Protein AF-A0A142XFH7-F1 (afdb_monomer_lite)

Foldseek 3Di:
DPDWDWDDLDDQWIWTDDPLADIDIGAAPPVRHGDDDDPVSVVSVVVVVVVSVVSSPDPPDPPD

Structure (mmCIF, N/CA/C/O backbone):
data_AF-A0A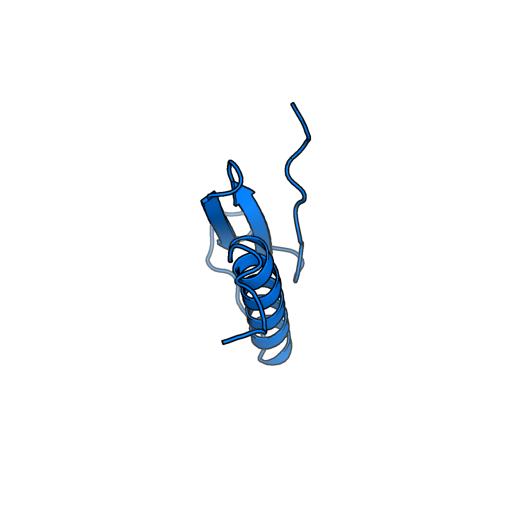142XFH7-F1
#
_entry.id   AF-A0A142XFH7-F1
#
loop_
_atom_site.group_PDB
_atom_site.id
_atom_site.type_symbol
_atom_site.label_atom_id
_atom_site.label_alt_id
_atom_site.label_comp_id
_atom_site.label_asym_id
_atom_site.label_entity_id
_atom_site.label_seq_id
_atom_site.pdbx_PDB_ins_code
_atom_site.Cartn_x
_atom_site.Cartn_y
_atom_site.Cartn_z
_atom_site.occupancy
_atom_site.B_iso_or_equiv
_atom_site.auth_seq_id
_atom_site.auth_comp_id
_atom_site.auth_asym_id
_atom_site.auth_atom_id
_atom_site.pdbx_PDB_model_num
ATOM 1 N N . MET A 1 1 ? 7.592 7.664 22.685 1.00 45.06 1 MET A N 1
ATOM 2 C CA . MET A 1 1 ? 6.910 7.546 21.379 1.00 45.06 1 MET A CA 1
ATOM 3 C C . MET A 1 1 ? 7.333 6.223 20.768 1.00 45.06 1 MET A C 1
ATOM 5 O O . MET A 1 1 ? 8.525 6.052 20.531 1.00 45.06 1 MET A O 1
ATOM 9 N N . ASN A 1 2 ? 6.410 5.271 20.604 1.00 52.22 2 ASN A N 1
ATOM 10 C CA . ASN A 1 2 ? 6.692 4.060 19.831 1.00 52.22 2 ASN A CA 1
ATOM 11 C C . ASN A 1 2 ? 6.951 4.484 18.382 1.00 52.22 2 ASN A C 1
ATOM 13 O O . ASN A 1 2 ? 6.215 5.310 17.846 1.00 52.22 2 ASN A O 1
ATOM 17 N N . LYS A 1 3 ? 8.031 3.990 17.773 1.00 56.34 3 LYS A N 1
ATOM 18 C CA . LYS A 1 3 ? 8.276 4.225 16.347 1.00 56.34 3 LYS A CA 1
ATOM 19 C C . LYS A 1 3 ? 7.130 3.578 15.556 1.00 56.34 3 LYS A C 1
ATOM 21 O O . LYS A 1 3 ? 6.784 2.445 15.896 1.00 56.34 3 LYS A O 1
ATOM 26 N N . PRO A 1 4 ? 6.559 4.248 14.540 1.00 64.94 4 PRO A N 1
ATOM 27 C CA . PRO A 1 4 ? 5.556 3.620 13.694 1.00 64.94 4 PRO A CA 1
ATOM 28 C C . PRO A 1 4 ? 6.176 2.397 13.018 1.00 64.94 4 PRO A C 1
ATOM 30 O O . PRO A 1 4 ? 7.304 2.444 12.520 1.00 64.94 4 PRO A O 1
ATOM 33 N N . GLU A 1 5 ? 5.458 1.282 13.055 1.00 78.06 5 GLU A N 1
ATOM 34 C CA . GLU A 1 5 ? 5.842 0.071 12.344 1.00 78.06 5 GLU A CA 1
ATOM 35 C C . GLU A 1 5 ? 5.601 0.304 10.848 1.00 78.06 5 GLU A C 1
ATOM 37 O O . GLU A 1 5 ? 4.463 0.4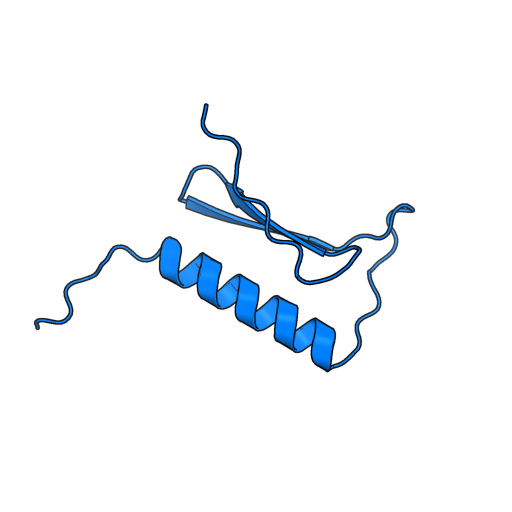88 10.417 1.00 78.06 5 GLU A O 1
ATOM 42 N N . VAL A 1 6 ? 6.682 0.361 10.067 1.00 83.75 6 VAL A N 1
ATOM 43 C CA . VAL A 1 6 ? 6.623 0.624 8.625 1.00 83.75 6 VAL A CA 1
ATOM 44 C C . VAL A 1 6 ? 6.749 -0.690 7.867 1.00 83.75 6 VAL A C 1
ATOM 46 O O . VAL A 1 6 ? 7.808 -1.321 7.884 1.00 83.75 6 VAL A O 1
ATOM 49 N N . ALA A 1 7 ? 5.690 -1.071 7.161 1.00 86.62 7 ALA A N 1
ATOM 50 C CA . ALA A 1 7 ? 5.706 -2.143 6.181 1.00 86.62 7 ALA A CA 1
ATOM 51 C C . ALA A 1 7 ? 6.261 -1.632 4.843 1.00 86.62 7 ALA A C 1
ATOM 53 O O . ALA A 1 7 ? 5.967 -0.514 4.413 1.00 86.62 7 ALA A O 1
ATOM 54 N N . ARG A 1 8 ? 7.065 -2.465 4.179 1.00 88.69 8 ARG A N 1
ATOM 55 C CA . ARG A 1 8 ? 7.642 -2.188 2.856 1.00 88.69 8 ARG A CA 1
ATOM 56 C C . ARG A 1 8 ? 7.280 -3.324 1.903 1.00 88.69 8 ARG A C 1
ATOM 58 O O . ARG A 1 8 ? 8.069 -4.257 1.766 1.00 88.69 8 ARG A O 1
ATOM 65 N N . PRO A 1 9 ? 6.069 -3.314 1.321 1.00 77.50 9 PRO A N 1
ATOM 66 C CA . PRO A 1 9 ? 5.648 -4.369 0.403 1.00 77.50 9 PRO A CA 1
ATOM 67 C C . PRO A 1 9 ? 6.517 -4.442 -0.862 1.00 77.50 9 PRO A C 1
ATOM 69 O O . PRO A 1 9 ? 6.648 -5.523 -1.426 1.00 77.50 9 PRO A O 1
ATOM 72 N N . THR A 1 10 ? 7.122 -3.323 -1.288 1.00 83.94 10 THR A N 1
ATOM 73 C CA . THR A 1 10 ? 8.080 -3.239 -2.407 1.00 83.94 10 THR A CA 1
ATOM 74 C C . THR A 1 10 ? 9.155 -2.174 -2.125 1.00 83.94 10 THR A C 1
ATOM 76 O O . THR A 1 10 ? 9.112 -1.518 -1.082 1.00 83.94 10 THR A O 1
ATOM 79 N N . GLU A 1 11 ? 10.138 -2.004 -3.020 1.00 86.56 11 GLU A N 1
ATOM 80 C CA . GLU A 1 11 ? 11.292 -1.101 -2.831 1.00 86.56 11 GLU A CA 1
ATOM 81 C C . GLU A 1 11 ? 10.892 0.372 -2.591 1.00 86.56 11 GLU A C 1
ATOM 83 O O . GLU A 1 11 ? 11.415 1.018 -1.678 1.00 86.56 11 GLU A O 1
ATOM 88 N N . ASP A 1 12 ? 9.916 0.874 -3.355 1.00 92.06 12 ASP A N 1
ATOM 89 C CA . ASP A 1 12 ? 9.477 2.279 -3.333 1.00 92.06 12 ASP A CA 1
ATOM 90 C C . ASP A 1 12 ? 8.097 2.495 -2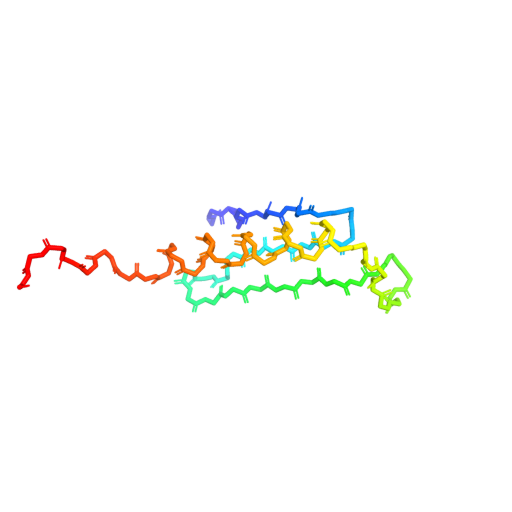.683 1.00 92.06 12 ASP A C 1
ATOM 92 O O . ASP A 1 12 ? 7.559 3.609 -2.701 1.00 92.06 12 ASP A O 1
ATOM 96 N N . VAL A 1 13 ? 7.512 1.449 -2.086 1.00 92.94 13 VAL A N 1
ATOM 97 C CA . VAL A 1 13 ? 6.202 1.525 -1.428 1.00 92.94 13 VAL A CA 1
ATOM 98 C C . VAL A 1 13 ? 6.328 1.294 0.069 1.00 92.94 13 VAL A C 1
ATOM 100 O O . VAL A 1 13 ? 6.853 0.284 0.533 1.00 92.94 13 VAL A O 1
ATOM 103 N N . TYR A 1 14 ? 5.794 2.241 0.833 1.00 93.62 14 TYR A N 1
ATOM 104 C CA . TYR A 1 14 ? 5.833 2.262 2.287 1.00 93.62 14 TYR A CA 1
ATOM 105 C C . TYR A 1 14 ? 4.414 2.406 2.822 1.00 93.62 14 TYR A C 1
ATOM 107 O O . TYR A 1 14 ? 3.695 3.326 2.424 1.00 93.62 14 TYR A O 1
ATOM 115 N N . CYS A 1 15 ? 4.043 1.542 3.761 1.00 93.50 15 CYS A N 1
ATOM 116 C CA . CYS A 1 15 ? 2.758 1.594 4.447 1.00 93.50 15 CYS A CA 1
ATOM 117 C C . CYS A 1 15 ? 2.978 1.598 5.962 1.00 93.50 15 CYS A C 1
ATOM 119 O O . CYS A 1 15 ? 3.831 0.864 6.457 1.00 93.50 15 CYS A O 1
ATOM 121 N N . TRP A 1 16 ? 2.226 2.395 6.716 1.00 92.94 16 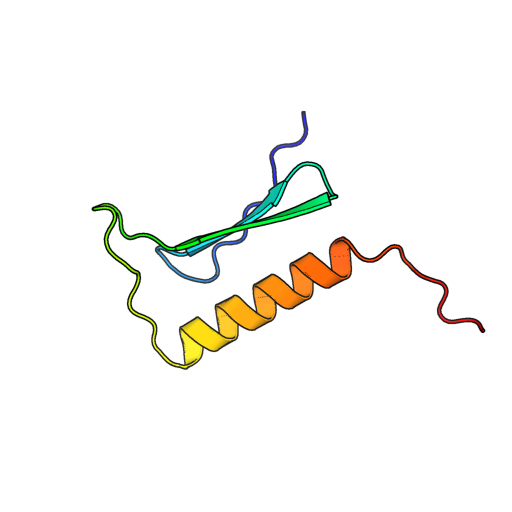TRP A N 1
ATOM 122 C CA . TRP A 1 16 ? 2.287 2.381 8.184 1.00 92.94 16 TRP A CA 1
ATOM 123 C C . TRP A 1 16 ? 0.969 2.841 8.803 1.00 92.94 16 TRP A C 1
ATOM 125 O O . TRP A 1 16 ? 0.130 3.435 8.126 1.00 92.94 16 TRP A O 1
ATOM 135 N N . LEU A 1 17 ? 0.793 2.565 10.096 1.00 91.44 17 LEU A N 1
ATOM 136 C CA . LEU A 1 17 ? -0.286 3.153 10.884 1.00 91.44 17 LEU A CA 1
ATOM 137 C C . LEU A 1 17 ? 0.174 4.487 11.466 1.00 91.44 17 LEU A C 1
ATOM 139 O O . LEU A 1 17 ? 1.186 4.544 12.168 1.00 91.44 17 LEU A O 1
ATOM 143 N N . GLU A 1 18 ? -0.589 5.542 11.207 1.00 88.81 18 GLU A N 1
ATOM 144 C CA . GLU A 1 18 ? -0.391 6.846 11.831 1.00 88.81 18 GLU A CA 1
ATOM 145 C C . GLU A 1 18 ? -1.385 7.005 12.983 1.00 88.81 18 GLU A C 1
ATOM 147 O O . GLU A 1 18 ? -2.602 6.874 12.800 1.00 88.81 18 GLU A O 1
ATOM 152 N N . ALA A 1 19 ? -0.840 7.247 14.180 1.00 80.25 19 ALA A N 1
ATOM 153 C CA . ALA A 1 19 ? -1.589 7.470 15.417 1.00 80.25 19 ALA A CA 1
ATOM 154 C C . ALA A 1 19 ? -2.737 6.464 15.663 1.00 80.25 19 ALA A C 1
ATOM 156 O O . ALA A 1 19 ? -3.806 6.860 16.124 1.00 80.25 19 ALA A O 1
ATOM 157 N N . GLU A 1 20 ? -2.534 5.188 15.305 1.00 76.50 20 GLU A N 1
ATOM 158 C CA . GLU A 1 20 ? -3.495 4.081 15.495 1.00 76.50 20 GLU A CA 1
ATOM 159 C C . GLU A 1 20 ? -4.906 4.347 14.931 1.00 76.50 20 GLU A C 1
ATOM 161 O O . GLU A 1 20 ? -5.881 3.749 15.372 1.00 76.50 20 GLU A O 1
ATOM 166 N N . SER A 1 21 ? -5.035 5.252 13.956 1.00 83.94 21 SER A N 1
ATOM 167 C CA . SER A 1 21 ? -6.344 5.692 13.442 1.00 83.94 21 SER A CA 1
ATOM 168 C C . SER A 1 21 ? -6.405 5.818 11.925 1.00 83.94 21 SER A C 1
ATOM 170 O O . SER A 1 21 ? -7.492 5.918 11.359 1.00 83.94 21 SER A O 1
ATOM 172 N N . SER A 1 22 ? -5.258 5.800 11.246 1.00 88.50 22 SER A N 1
ATOM 173 C CA . SER A 1 22 ? -5.202 5.892 9.791 1.00 88.50 22 SER A CA 1
ATOM 174 C C . SER A 1 22 ? -4.081 5.038 9.213 1.00 88.50 22 SER A C 1
ATOM 176 O O . SER A 1 22 ? -3.063 4.791 9.861 1.00 88.50 22 SER A O 1
ATOM 178 N N . ILE A 1 23 ? -4.290 4.580 7.980 1.00 93.25 23 ILE A N 1
ATOM 179 C CA . ILE A 1 23 ? -3.286 3.879 7.184 1.00 93.25 23 ILE A CA 1
ATOM 180 C C . ILE A 1 23 ? -2.671 4.897 6.234 1.00 93.25 23 ILE A C 1
ATOM 182 O O . ILE A 1 23 ? -3.367 5.487 5.408 1.00 93.25 23 ILE A O 1
ATOM 186 N N . MET A 1 24 ? -1.363 5.075 6.334 1.00 95.00 24 MET A N 1
ATOM 187 C CA . MET A 1 24 ? -0.594 5.899 5.414 1.00 95.00 24 MET A CA 1
ATOM 188 C C . MET A 1 24 ? 0.014 5.020 4.326 1.00 95.00 24 MET A C 1
ATOM 190 O O . MET A 1 24 ? 0.517 3.933 4.612 1.00 95.00 24 MET A O 1
ATOM 194 N N . LEU A 1 25 ? -0.003 5.513 3.088 1.00 94.81 25 LEU A N 1
ATOM 195 C CA . LEU A 1 25 ? 0.624 4.889 1.926 1.00 94.81 25 LEU A CA 1
ATOM 196 C C . LEU A 1 25 ? 1.477 5.936 1.210 1.00 94.81 25 LEU A C 1
ATOM 198 O O . LEU A 1 25 ? 0.975 6.981 0.796 1.00 94.81 25 LEU A O 1
ATOM 202 N N . LYS A 1 26 ? 2.762 5.637 1.030 1.00 94.62 26 LYS A N 1
ATOM 203 C CA . LYS A 1 26 ? 3.664 6.405 0.173 1.00 94.62 26 LYS A CA 1
ATOM 204 C C . LYS A 1 26 ? 4.175 5.498 -0.937 1.00 94.62 26 LYS A C 1
ATOM 206 O O . LYS A 1 26 ? 4.815 4.495 -0.647 1.00 94.62 26 LYS A O 1
ATOM 211 N N . ALA A 1 27 ? 3.908 5.880 -2.180 1.00 94.06 27 ALA A N 1
ATOM 212 C CA . ALA A 1 27 ? 4.331 5.168 -3.381 1.00 94.06 27 ALA A CA 1
ATOM 213 C C . ALA A 1 27 ? 4.878 6.179 -4.393 1.00 94.06 27 ALA A C 1
ATOM 215 O O . ALA A 1 27 ? 4.176 6.631 -5.296 1.00 94.06 27 ALA A O 1
ATOM 216 N N . THR A 1 28 ? 6.125 6.583 -4.185 1.00 94.38 28 THR A N 1
ATOM 217 C CA . THR A 1 28 ? 6.844 7.511 -5.065 1.00 94.38 28 THR A CA 1
ATOM 218 C C . THR A 1 28 ? 8.282 7.043 -5.160 1.00 94.38 28 THR A C 1
ATOM 220 O O . THR A 1 28 ? 8.878 6.774 -4.112 1.00 94.38 28 THR A O 1
ATOM 223 N N . THR A 1 29 ? 8.853 7.025 -6.363 1.00 90.00 29 THR A N 1
ATOM 224 C CA . THR A 1 29 ? 10.284 6.738 -6.537 1.00 90.00 29 THR A CA 1
ATOM 225 C C . THR A 1 29 ? 11.130 7.779 -5.798 1.00 90.00 29 THR A C 1
ATOM 227 O O . THR A 1 29 ? 10.648 8.846 -5.393 1.00 90.00 29 THR A O 1
ATOM 230 N N . ARG A 1 30 ? 12.439 7.537 -5.683 1.00 86.81 30 ARG A N 1
ATOM 231 C CA . ARG A 1 30 ? 13.383 8.528 -5.127 1.00 86.81 30 ARG A CA 1
ATOM 232 C C . ARG A 1 30 ? 13.364 9.898 -5.829 1.00 86.81 30 ARG A C 1
ATOM 234 O O . ARG A 1 30 ? 13.855 10.865 -5.253 1.00 86.81 30 ARG A O 1
ATOM 241 N N . PHE A 1 31 ? 12.841 9.976 -7.054 1.00 90.81 31 PHE A N 1
ATOM 242 C CA . PHE A 1 31 ? 12.736 11.209 -7.840 1.00 90.81 31 PHE A CA 1
ATOM 243 C C . PHE A 1 31 ? 11.350 11.864 -7.762 1.00 90.81 31 PHE A C 1
ATOM 245 O O . PHE A 1 31 ? 11.166 12.959 -8.284 1.00 90.81 31 PHE A O 1
ATOM 252 N N . GLY A 1 32 ? 10.398 11.239 -7.063 1.00 91.25 32 GLY A N 1
ATOM 253 C CA . GLY A 1 32 ? 9.026 11.731 -6.933 1.00 91.25 32 GLY A CA 1
ATOM 254 C C . GLY A 1 32 ? 8.086 11.266 -8.045 1.00 91.25 32 GLY A C 1
ATOM 255 O O . GLY A 1 32 ? 6.928 11.676 -8.054 1.00 91.25 32 GLY A O 1
ATOM 256 N N . ASP A 1 33 ? 8.555 10.405 -8.948 1.00 94.62 33 ASP A 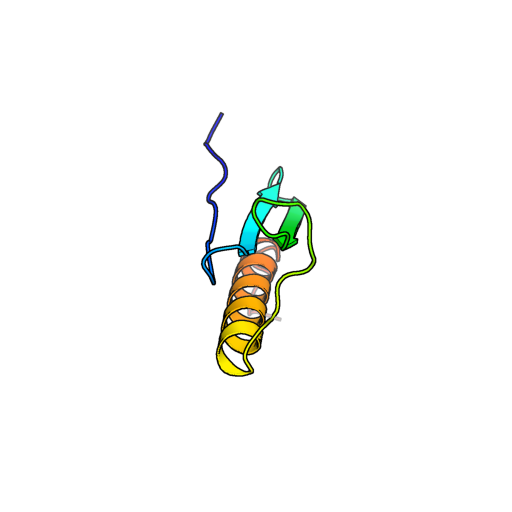N 1
ATOM 257 C CA . ASP A 1 33 ? 7.720 9.822 -9.995 1.00 94.62 33 ASP A CA 1
ATOM 258 C C . ASP A 1 33 ? 6.757 8.769 -9.417 1.00 94.62 33 ASP A C 1
ATOM 260 O O . ASP A 1 33 ? 7.029 8.194 -8.351 1.00 94.62 33 ASP A O 1
ATOM 264 N N . PRO A 1 34 ? 5.644 8.470 -10.113 1.00 94.06 34 PRO A N 1
ATOM 265 C CA . PRO A 1 34 ? 4.810 7.318 -9.795 1.00 94.06 34 PRO A CA 1
ATOM 266 C C . PRO A 1 34 ? 5.613 6.013 -9.815 1.00 94.06 34 PRO A C 1
ATOM 268 O O . PRO A 1 34 ? 6.512 5.836 -10.635 1.00 94.06 34 PRO A O 1
ATOM 271 N N . VAL A 1 35 ? 5.258 5.083 -8.931 1.00 94.31 35 VAL A N 1
ATOM 272 C CA . VAL A 1 35 ? 5.837 3.735 -8.921 1.00 94.31 35 VAL A CA 1
ATOM 273 C C . VAL A 1 35 ? 5.129 2.881 -9.972 1.00 94.31 35 VAL A C 1
ATOM 275 O O . VAL A 1 35 ? 3.902 2.765 -9.954 1.00 94.31 35 VAL A O 1
ATOM 278 N N . GLU A 1 36 ? 5.894 2.279 -10.881 1.00 94.69 36 GLU A N 1
ATOM 279 C CA . GLU A 1 36 ? 5.397 1.231 -11.774 1.00 94.69 36 GLU A CA 1
ATOM 280 C C . GLU A 1 36 ? 5.323 -0.093 -11.009 1.00 94.69 36 GLU A C 1
ATOM 282 O O . GLU A 1 36 ? 6.236 -0.431 -10.260 1.00 94.69 36 GLU A O 1
ATOM 287 N N . LEU A 1 37 ? 4.220 -0.825 -11.171 1.00 94.50 37 LEU A N 1
ATOM 288 C CA . LEU A 1 37 ? 3.963 -2.055 -10.431 1.00 94.50 37 LEU A CA 1
ATOM 289 C C . LEU A 1 37 ? 3.694 -3.207 -11.387 1.00 94.50 37 LEU A C 1
ATOM 291 O O . LEU A 1 37 ? 2.845 -3.122 -12.280 1.00 94.50 37 LEU A O 1
ATOM 295 N N . THR A 1 38 ? 4.341 -4.331 -11.119 1.00 95.56 38 THR A N 1
ATOM 296 C CA . THR A 1 38 ? 3.899 -5.625 -11.628 1.00 95.56 38 THR A CA 1
ATOM 297 C C . THR A 1 38 ? 2.602 -6.062 -10.938 1.00 95.56 38 THR A C 1
ATOM 299 O O . THR A 1 38 ? 2.206 -5.557 -9.882 1.00 95.56 38 THR A O 1
ATOM 302 N N . ALA A 1 39 ? 1.926 -7.057 -11.517 1.00 97.25 39 ALA A N 1
ATOM 303 C CA . ALA A 1 39 ? 0.708 -7.610 -10.929 1.00 97.25 39 ALA A CA 1
ATOM 304 C C . ALA A 1 39 ? 0.939 -8.210 -9.527 1.00 97.25 39 ALA A C 1
ATOM 306 O O . ALA A 1 39 ? 0.058 -8.121 -8.672 1.00 97.25 39 ALA A O 1
ATOM 307 N N . ASP A 1 40 ? 2.103 -8.814 -9.279 1.00 95.88 40 ASP A N 1
ATOM 308 C CA . ASP A 1 40 ? 2.420 -9.432 -7.987 1.00 95.88 40 ASP A CA 1
ATOM 309 C C . ASP A 1 40 ? 2.717 -8.386 -6.913 1.00 95.88 40 ASP A C 1
ATOM 311 O O . ASP A 1 40 ? 2.233 -8.501 -5.786 1.00 95.88 40 ASP A O 1
ATOM 315 N N . GLU A 1 41 ? 3.410 -7.311 -7.279 1.00 95.19 41 GLU A N 1
ATOM 316 C CA . GLU A 1 41 ? 3.642 -6.164 -6.400 1.00 95.19 41 GLU A CA 1
ATOM 317 C C . GLU A 1 41 ? 2.333 -5.474 -6.013 1.00 95.19 41 GLU A C 1
ATOM 319 O O . GLU A 1 41 ? 2.103 -5.188 -4.837 1.00 95.19 41 GLU A O 1
ATOM 324 N N . ALA A 1 42 ? 1.421 -5.290 -6.973 1.00 96.12 42 ALA A N 1
ATOM 325 C CA . ALA A 1 42 ? 0.094 -4.747 -6.694 1.00 96.12 42 ALA A CA 1
ATOM 326 C C . ALA A 1 42 ? -0.680 -5.611 -5.678 1.00 96.12 42 ALA A C 1
ATOM 328 O O . ALA A 1 42 ? -1.306 -5.080 -4.756 1.00 96.12 42 ALA A O 1
ATOM 329 N N . ARG A 1 43 ? -0.600 -6.946 -5.791 1.00 97.44 43 ARG A N 1
ATOM 330 C CA . ARG A 1 43 ? -1.214 -7.872 -4.821 1.00 97.44 43 ARG A CA 1
ATOM 331 C C . ARG A 1 43 ? -0.548 -7.801 -3.448 1.00 97.44 43 ARG A C 1
ATOM 333 O O . ARG A 1 43 ? -1.257 -7.821 -2.445 1.00 97.44 43 ARG A O 1
ATOM 340 N N . ALA A 1 44 ? 0.779 -7.698 -3.390 1.00 93.38 44 ALA A N 1
ATOM 341 C CA . ALA A 1 44 ? 1.516 -7.579 -2.132 1.00 93.38 44 ALA A CA 1
ATOM 342 C C . ALA A 1 44 ? 1.143 -6.296 -1.368 1.00 93.38 44 ALA A C 1
ATOM 344 O O . ALA A 1 44 ? 0.946 -6.322 -0.148 1.00 93.38 44 ALA A O 1
ATOM 345 N N . ILE A 1 45 ? 0.972 -5.186 -2.093 1.00 95.06 45 ILE A N 1
ATOM 346 C CA . ILE A 1 45 ? 0.494 -3.919 -1.526 1.00 95.06 45 ILE A CA 1
ATOM 347 C C . ILE A 1 45 ? -0.931 -4.084 -0.996 1.00 95.06 45 ILE A C 1
ATOM 349 O O . ILE A 1 45 ? -1.187 -3.739 0.157 1.00 95.06 45 ILE A O 1
ATOM 353 N N . ALA A 1 46 ? -1.840 -4.658 -1.793 1.00 96.25 46 ALA A N 1
ATOM 354 C CA . ALA A 1 46 ? -3.223 -4.884 -1.376 1.00 96.25 46 ALA A CA 1
ATOM 355 C C . ALA A 1 46 ? -3.306 -5.734 -0.096 1.00 96.25 46 ALA A C 1
ATOM 357 O O . ALA A 1 46 ? -3.964 -5.328 0.859 1.00 96.25 46 ALA A O 1
ATOM 358 N N . ALA A 1 47 ? -2.576 -6.853 -0.037 1.00 95.69 47 ALA A N 1
ATOM 359 C CA . ALA A 1 47 ? -2.528 -7.715 1.143 1.00 95.69 47 ALA A CA 1
ATOM 360 C C . ALA A 1 47 ? -2.014 -6.969 2.386 1.00 95.69 47 ALA A C 1
ATOM 362 O O . ALA A 1 47 ? -2.595 -7.082 3.463 1.00 95.69 47 ALA A O 1
ATOM 363 N N . THR A 1 48 ? -0.969 -6.150 2.227 1.00 95.25 48 THR A N 1
ATOM 364 C CA . THR A 1 48 ? -0.424 -5.331 3.320 1.00 95.25 48 THR A CA 1
ATOM 365 C C . THR A 1 48 ? -1.452 -4.322 3.830 1.00 95.25 48 THR A C 1
ATOM 367 O O . THR A 1 48 ? -1.630 -4.183 5.039 1.00 95.25 48 THR A O 1
ATOM 370 N N . LEU A 1 49 ? -2.152 -3.629 2.928 1.00 94.38 49 LEU A N 1
ATOM 371 C CA . LEU A 1 49 ? -3.191 -2.665 3.301 1.00 94.38 49 LEU A CA 1
ATOM 372 C C . LEU A 1 49 ? -4.362 -3.345 4.021 1.00 94.38 49 LEU A C 1
ATOM 374 O O . LEU A 1 49 ? -4.855 -2.795 5.003 1.00 94.38 49 LEU A O 1
ATOM 378 N N . THR A 1 50 ? -4.755 -4.550 3.595 1.00 95.00 50 THR A N 1
ATOM 379 C CA . THR A 1 50 ? -5.757 -5.360 4.303 1.00 95.00 50 THR A CA 1
ATOM 380 C C . THR A 1 50 ? -5.306 -5.685 5.726 1.00 95.00 50 THR A C 1
ATOM 382 O O . THR A 1 50 ? -6.043 -5.394 6.662 1.00 95.00 50 THR A O 1
ATOM 385 N N . THR A 1 51 ? -4.080 -6.183 5.923 1.00 92.25 51 THR A N 1
ATOM 386 C CA . THR A 1 51 ? -3.552 -6.461 7.273 1.00 92.25 51 THR A CA 1
ATOM 387 C C . THR A 1 51 ? -3.520 -5.209 8.153 1.00 92.25 51 THR A C 1
ATOM 389 O O . THR A 1 51 ? -3.805 -5.278 9.347 1.00 92.25 51 THR A O 1
ATOM 392 N N . LEU A 1 52 ? -3.169 -4.046 7.595 1.00 91.88 52 LEU A N 1
ATOM 393 C CA . LEU A 1 52 ? -3.177 -2.791 8.351 1.00 91.88 52 LEU A CA 1
ATOM 394 C C . LEU A 1 52 ? -4.601 -2.347 8.717 1.00 91.88 52 LEU A C 1
ATOM 396 O O . LEU A 1 52 ? -4.801 -1.841 9.818 1.00 91.88 52 LEU A O 1
ATOM 400 N N . ALA A 1 53 ? -5.584 -2.573 7.842 1.00 92.06 53 ALA A N 1
ATOM 401 C CA . ALA A 1 53 ? -6.990 -2.287 8.125 1.00 92.06 53 ALA A CA 1
ATOM 402 C C . ALA A 1 53 ? -7.544 -3.177 9.244 1.00 92.06 53 ALA A C 1
ATOM 404 O O . ALA A 1 53 ? -8.126 -2.659 10.194 1.00 92.06 53 ALA A O 1
ATOM 405 N N . GLU A 1 54 ? -7.266 -4.482 9.204 1.00 91.50 54 GLU A N 1
ATOM 406 C CA . GLU A 1 54 ? -7.668 -5.437 10.251 1.00 91.50 54 GLU A CA 1
ATOM 407 C C . GLU A 1 54 ? -7.105 -5.073 11.635 1.00 91.50 54 GLU A C 1
ATOM 409 O O . GLU A 1 54 ? -7.710 -5.377 12.658 1.00 91.50 54 GLU A O 1
ATOM 414 N N . ARG A 1 55 ? -5.949 -4.399 11.688 1.00 88.38 55 ARG A N 1
ATOM 415 C CA . ARG A 1 55 ? -5.357 -3.911 12.945 1.00 88.38 55 ARG A CA 1
ATOM 416 C C . ARG A 1 55 ? -6.046 -2.666 13.506 1.00 88.38 55 ARG A C 1
ATOM 418 O O . ARG A 1 55 ? -5.901 -2.405 14.697 1.00 88.38 55 ARG A O 1
ATOM 425 N N . LEU A 1 56 ? -6.711 -1.880 12.659 1.00 87.00 56 LEU A N 1
ATOM 426 C CA . LEU A 1 56 ? -7.481 -0.701 13.067 1.00 87.00 56 LEU A CA 1
ATOM 427 C C . LEU A 1 56 ? -8.914 -1.054 13.453 1.00 87.00 56 LEU A C 1
ATOM 429 O O . LEU A 1 56 ? -9.540 -0.314 14.214 1.00 87.00 56 LEU A O 1
ATOM 433 N N . GLU A 1 57 ? -9.443 -2.158 12.927 1.00 79.38 57 GLU A N 1
ATOM 434 C CA . GLU A 1 57 ? -10.725 -2.666 13.379 1.00 79.38 57 GLU A CA 1
ATOM 435 C C . GLU A 1 57 ? -10.620 -2.974 14.880 1.00 79.38 57 GLU A C 1
ATOM 437 O O . GLU A 1 57 ? -9.743 -3.738 15.300 1.00 79.38 57 GLU A O 1
ATOM 442 N N . PRO A 1 58 ? -11.481 -2.385 15.735 1.00 64.00 58 PRO A N 1
ATOM 443 C CA . PRO A 1 58 ? -11.591 -2.872 17.098 1.00 64.00 58 PRO A CA 1
ATOM 444 C C . PRO A 1 58 ? -11.882 -4.368 17.005 1.00 64.00 58 PRO A C 1
ATOM 446 O O . PRO A 1 58 ? -12.685 -4.759 16.155 1.00 64.00 58 PRO A O 1
ATOM 449 N N . LEU A 1 59 ? -11.242 -5.183 17.856 1.00 54.59 59 LEU A N 1
ATOM 450 C CA . LEU A 1 59 ? -11.574 -6.597 18.068 1.00 54.59 59 LEU A CA 1
ATOM 451 C C . LEU A 1 59 ? -13.065 -6.690 18.426 1.00 54.59 59 LEU A C 1
ATOM 453 O O . LEU A 1 59 ? -13.449 -6.738 19.592 1.00 54.59 59 LEU A O 1
ATOM 457 N N . THR A 1 60 ? -13.921 -6.618 17.419 1.00 49.47 60 THR A N 1
ATOM 458 C CA . THR A 1 60 ? -15.363 -6.605 17.555 1.00 49.47 60 THR A CA 1
ATOM 459 C C . THR A 1 60 ? -15.735 -8.064 17.635 1.00 49.47 60 THR A C 1
ATOM 461 O O . THR A 1 60 ? -15.745 -8.802 16.655 1.00 49.47 60 THR A O 1
ATO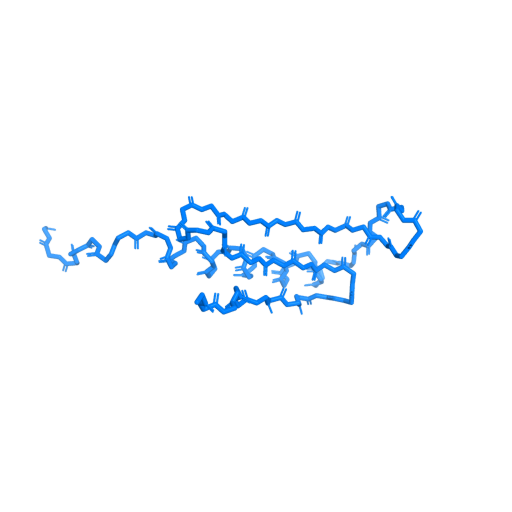M 464 N N . ASP A 1 61 ? -15.849 -8.474 18.893 1.00 53.78 61 ASP A N 1
ATOM 465 C CA . ASP A 1 61 ? -16.489 -9.665 19.421 1.00 53.78 61 ASP A CA 1
ATOM 466 C C . ASP A 1 61 ? -17.096 -10.582 18.345 1.00 53.78 61 ASP A C 1
ATOM 468 O O . ASP A 1 61 ? -18.193 -10.351 17.835 1.00 53.78 61 ASP A O 1
ATOM 472 N N . LYS A 1 62 ? -16.408 -11.689 18.034 1.00 48.59 62 LYS A N 1
ATOM 473 C CA . LYS A 1 62 ? -16.981 -12.824 17.286 1.00 48.59 62 LYS A CA 1
ATOM 474 C C . LYS A 1 62 ? -17.982 -13.610 18.150 1.00 48.59 62 LYS A C 1
ATOM 476 O O . LYS A 1 62 ? -17.898 -14.837 18.238 1.00 48.59 62 LYS A O 1
ATOM 481 N N . ARG A 1 63 ? -18.909 -12.910 18.808 1.00 47.03 63 ARG A N 1
ATOM 482 C CA . ARG A 1 63 ? -20.076 -13.457 19.512 1.00 47.03 63 ARG A CA 1
ATOM 483 C C . ARG A 1 63 ? -21.228 -12.449 19.470 1.00 47.03 63 ARG A C 1
ATOM 485 O O . ARG A 1 63 ? -21.440 -11.704 20.420 1.00 47.03 63 ARG A O 1
ATOM 492 N N . ALA A 1 64 ? -21.993 -12.483 18.386 1.00 41.41 64 ALA A N 1
ATOM 493 C CA . ALA A 1 64 ? -23.403 -12.107 18.368 1.00 41.41 64 ALA A CA 1
ATOM 494 C C . ALA A 1 64 ? -24.135 -13.049 17.410 1.00 41.41 64 ALA A C 1
ATOM 496 O O . ALA A 1 64 ? -23.598 -13.270 16.300 1.00 41.41 64 ALA A O 1
#

Radius of gyration: 13.96 Å; chains: 1; bounding box: 37×25×33 Å

Sequence (64 aa):
MNKPEVARPTEDVYCWLEAESSIMLKATTRFGDPVELTADEARAIAATLTTLAERLEPLTDKRA

Secondary structure (DSSP, 8-state):
-PPP-EEEEETTEEEEEETTTEEEEEEB-TTSPBPP--HHHHHHHHHHHHHHHHHHS----S--

pLDDT: mean 84.36, std 15.58, range [41.41, 97.44]